Protein AF-A0A645F1F1-F1 (afdb_monomer_lite)

Secondary structure (DSSP, 8-state):
---PPPPHHHHHHHHHHTT----HHHHHHHHHHTTSEETTEE-S-HHHHHHHHHHHHHT-----TTT--TTTTT------

Structure (mmCIF, N/CA/C/O backbone):
data_AF-A0A645F1F1-F1
#
_entry.id   AF-A0A645F1F1-F1
#
loop_
_atom_site.group_PDB
_atom_site.id
_atom_site.type_symbol
_atom_site.label_atom_id
_atom_site.label_alt_id
_atom_site.label_comp_id
_atom_site.label_asym_id
_atom_site.label_entity_id
_atom_site.label_seq_id
_atom_site.pdbx_PDB_ins_code
_atom_site.Cartn_x
_atom_site.Cartn_y
_atom_site.Cartn_z
_atom_site.occupancy
_atom_site.B_iso_or_equiv
_atom_site.auth_seq_id
_atom_site.auth_comp_id
_atom_site.auth_asym_id
_atom_site.auth_atom_id
_atom_site.pdbx_PDB_model_num
ATOM 1 N N . MET A 1 1 ? -4.528 10.067 19.249 1.00 46.28 1 MET A N 1
ATOM 2 C CA . MET A 1 1 ? -3.983 10.322 17.898 1.00 46.28 1 MET A CA 1
ATOM 3 C C . MET A 1 1 ? -4.900 9.634 16.899 1.00 46.28 1 MET A C 1
ATOM 5 O O . MET A 1 1 ? -5.153 8.448 17.068 1.00 46.28 1 MET A O 1
ATOM 9 N N . ARG A 1 2 ? -5.512 10.384 15.972 1.00 62.25 2 ARG A N 1
ATOM 10 C CA . ARG A 1 2 ? -6.372 9.822 14.917 1.00 62.25 2 ARG A CA 1
ATOM 11 C C . ARG A 1 2 ? -5.474 9.261 13.818 1.00 62.25 2 ARG A C 1
ATOM 13 O O . ARG A 1 2 ? -4.474 9.886 13.486 1.00 62.25 2 ARG A O 1
ATOM 20 N N . PHE A 1 3 ? -5.824 8.098 13.284 1.00 72.94 3 PHE A N 1
ATOM 21 C CA . PHE A 1 3 ? -5.186 7.578 12.082 1.00 72.94 3 PHE A CA 1
ATOM 22 C C . PHE A 1 3 ? -5.526 8.510 10.913 1.00 72.94 3 PHE A C 1
ATOM 24 O O . PHE A 1 3 ? -6.697 8.632 10.547 1.00 72.94 3 PHE A O 1
ATOM 31 N N . CYS A 1 4 ? -4.523 9.197 10.370 1.00 75.75 4 CYS A N 1
ATOM 32 C CA . CYS A 1 4 ? -4.668 9.940 9.125 1.00 75.75 4 CYS A CA 1
ATOM 33 C C . CYS A 1 4 ? -4.365 8.985 7.978 1.00 75.75 4 CYS A C 1
ATOM 35 O O . CYS A 1 4 ? -3.258 8.448 7.890 1.00 75.75 4 CYS A O 1
ATOM 37 N N . LYS A 1 5 ? -5.364 8.764 7.123 1.00 80.75 5 LYS A N 1
ATOM 38 C CA . LYS A 1 5 ? -5.166 8.023 5.881 1.00 80.75 5 LYS A CA 1
ATOM 39 C C . LYS A 1 5 ? -4.124 8.782 5.052 1.00 80.75 5 LYS A C 1
ATOM 41 O O . LYS A 1 5 ? -4.327 9.980 4.846 1.00 80.75 5 LYS A O 1
ATOM 46 N N . PRO A 1 6 ? -3.029 8.136 4.625 1.00 86.44 6 PRO A N 1
ATOM 47 C CA . PRO A 1 6 ? -2.106 8.777 3.708 1.00 86.44 6 PRO A CA 1
ATOM 48 C C . PRO A 1 6 ? -2.800 9.070 2.388 1.00 86.44 6 PRO A C 1
ATOM 50 O O . PRO A 1 6 ? -3.701 8.346 1.959 1.00 86.44 6 PRO A O 1
ATOM 53 N N . THR A 1 7 ? -2.335 10.115 1.727 1.00 88.69 7 THR A N 1
ATOM 54 C CA . THR A 1 7 ? -2.620 10.310 0.312 1.00 88.69 7 THR A CA 1
ATOM 55 C C . THR A 1 7 ? -1.711 9.432 -0.536 1.00 88.69 7 THR A C 1
ATOM 57 O O . THR A 1 7 ? -0.616 9.044 -0.127 1.00 88.69 7 THR A O 1
ATOM 60 N N . ILE A 1 8 ? -2.154 9.128 -1.751 1.00 89.75 8 ILE A N 1
ATOM 61 C CA . ILE A 1 8 ? -1.359 8.330 -2.683 1.00 89.75 8 ILE A CA 1
ATOM 62 C C . ILE A 1 8 ? -0.008 8.975 -3.006 1.00 89.75 8 ILE A C 1
ATOM 64 O O . ILE A 1 8 ? 0.987 8.277 -3.181 1.00 89.75 8 ILE A O 1
ATOM 68 N N . GLU A 1 9 ? 0.025 10.308 -3.005 1.00 90.19 9 GLU A N 1
ATOM 69 C CA . GLU A 1 9 ? 1.221 11.118 -3.199 1.00 90.19 9 GLU A CA 1
ATOM 70 C C . GLU A 1 9 ? 2.231 10.888 -2.066 1.00 90.19 9 GLU A C 1
ATOM 72 O O . GLU A 1 9 ? 3.385 10.570 -2.329 1.00 90.19 9 GLU A O 1
ATOM 77 N N . GLU A 1 10 ? 1.793 10.905 -0.803 1.00 90.69 10 GLU A N 1
ATOM 78 C CA . GLU A 1 10 ? 2.676 10.614 0.335 1.00 90.69 10 GLU A CA 1
ATOM 79 C C . GLU A 1 10 ? 3.263 9.200 0.263 1.00 90.69 10 GLU A C 1
ATOM 81 O O . GLU A 1 10 ? 4.426 8.980 0.610 1.00 90.69 10 GLU A O 1
ATOM 86 N N . ILE A 1 11 ? 2.467 8.225 -0.186 1.00 88.69 11 ILE A N 1
ATOM 87 C CA . ILE A 1 11 ? 2.925 6.841 -0.348 1.00 88.69 11 ILE A CA 1
ATOM 88 C C . ILE A 1 11 ? 3.952 6.759 -1.476 1.00 88.69 11 ILE A C 1
ATOM 90 O O . ILE A 1 11 ? 4.982 6.105 -1.300 1.00 88.69 11 ILE A O 1
ATOM 94 N N . ARG A 1 12 ? 3.706 7.439 -2.605 1.00 89.19 12 ARG A N 1
ATOM 95 C CA . ARG A 1 12 ? 4.645 7.494 -3.734 1.00 89.19 12 ARG A CA 1
ATOM 96 C C . ARG A 1 12 ? 5.973 8.102 -3.295 1.00 89.19 12 ARG A C 1
ATOM 98 O O . ARG A 1 12 ? 7.014 7.514 -3.565 1.00 89.19 12 ARG A O 1
ATOM 105 N N . GLU A 1 13 ? 5.940 9.236 -2.595 1.00 90.56 13 GLU A N 1
ATOM 106 C CA . GLU A 1 13 ? 7.141 9.940 -2.149 1.00 90.56 13 GLU A CA 1
ATOM 107 C C . GLU A 1 13 ? 7.932 9.044 -1.205 1.00 90.56 13 GLU A C 1
ATOM 109 O O . GLU A 1 13 ? 9.118 8.810 -1.421 1.00 90.56 13 GLU A O 1
ATOM 114 N N . TYR A 1 14 ? 7.246 8.413 -0.251 1.00 89.50 14 TYR A N 1
ATOM 115 C CA . TYR A 1 14 ? 7.870 7.474 0.671 1.00 89.50 14 TYR A CA 1
ATOM 116 C C . TYR A 1 14 ? 8.505 6.262 -0.031 1.00 89.50 14 TYR A C 1
ATOM 118 O O . TYR A 1 14 ? 9.563 5.786 0.388 1.00 89.50 14 TYR A O 1
ATOM 126 N N . CYS A 1 15 ? 7.882 5.749 -1.098 1.00 86.12 15 CYS A N 1
ATOM 127 C CA . CYS A 1 15 ? 8.438 4.649 -1.888 1.00 86.12 15 CYS A CA 1
ATOM 128 C C . CYS A 1 15 ? 9.659 5.088 -2.709 1.00 86.12 15 CYS A C 1
ATOM 130 O O . CYS A 1 15 ? 10.631 4.336 -2.779 1.00 86.12 15 CYS A O 1
ATOM 132 N N . ILE A 1 16 ? 9.638 6.300 -3.274 1.00 86.00 16 ILE A N 1
ATOM 133 C CA . ILE A 1 16 ? 10.754 6.877 -4.038 1.00 86.00 16 ILE A CA 1
ATOM 134 C C . ILE A 1 16 ? 11.953 7.142 -3.122 1.00 86.00 16 ILE A C 1
ATOM 136 O O . ILE A 1 16 ? 13.056 6.702 -3.436 1.00 86.00 16 ILE A O 1
ATOM 140 N N . GLU A 1 17 ? 11.747 7.774 -1.961 1.00 87.50 17 GLU A N 1
ATOM 141 C CA . GLU A 1 17 ? 12.807 8.038 -0.970 1.00 87.50 17 GLU A CA 1
ATOM 142 C C . GLU A 1 17 ? 13.521 6.756 -0.520 1.00 87.50 17 GLU A C 1
ATOM 144 O O . GLU A 1 17 ? 14.714 6.751 -0.218 1.00 87.50 17 GLU A O 1
ATOM 149 N N . ARG A 1 18 ? 12.779 5.648 -0.468 1.00 82.44 18 ARG A N 1
ATOM 150 C CA . ARG A 1 18 ? 13.279 4.325 -0.077 1.00 82.44 18 ARG A CA 1
ATOM 151 C C . ARG A 1 18 ? 13.831 3.512 -1.249 1.00 82.44 18 ARG A C 1
ATOM 153 O O . ARG A 1 18 ? 14.349 2.424 -1.008 1.00 82.44 18 ARG A O 1
ATOM 160 N N . ASN A 1 19 ? 13.724 4.019 -2.480 1.00 82.12 19 ASN A N 1
ATOM 161 C CA . ASN A 1 19 ? 14.045 3.328 -3.731 1.00 82.12 19 ASN A CA 1
ATOM 162 C C . ASN A 1 19 ? 13.383 1.944 -3.824 1.00 82.12 19 ASN A C 1
ATOM 164 O O . ASN A 1 19 ? 14.018 0.913 -4.064 1.00 82.12 19 ASN A O 1
ATOM 168 N N . ASN A 1 20 ? 12.085 1.935 -3.561 1.00 77.94 20 ASN A N 1
ATOM 169 C CA . ASN A 1 20 ? 11.303 0.731 -3.403 1.00 77.94 20 ASN A C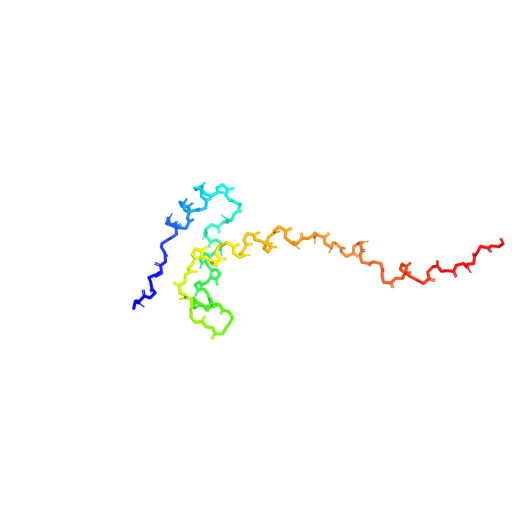A 1
ATOM 170 C C . ASN A 1 20 ? 10.548 0.357 -4.682 1.00 77.94 20 ASN A C 1
ATOM 172 O O . ASN A 1 20 ? 10.217 1.223 -5.483 1.00 77.94 20 ASN A O 1
ATOM 176 N N . THR A 1 21 ? 10.207 -0.921 -4.851 1.00 79.75 21 THR A N 1
ATOM 177 C CA . THR A 1 21 ? 9.462 -1.426 -6.028 1.00 79.75 21 THR A CA 1
ATOM 178 C C . THR A 1 21 ? 7.955 -1.559 -5.790 1.00 79.75 21 THR A C 1
ATOM 180 O O . THR A 1 21 ? 7.249 -2.174 -6.586 1.00 79.75 21 THR A O 1
ATOM 183 N N . ILE A 1 22 ? 7.446 -1.002 -4.689 1.00 82.50 22 ILE A N 1
ATOM 184 C CA . ILE A 1 22 ? 6.022 -1.056 -4.348 1.00 82.50 22 ILE A CA 1
ATOM 185 C C . ILE A 1 22 ? 5.249 -0.027 -5.171 1.00 82.50 22 ILE A C 1
ATOM 187 O O . ILE A 1 22 ? 5.592 1.153 -5.191 1.00 82.50 22 ILE A O 1
ATOM 191 N N . ASP A 1 23 ? 4.162 -0.478 -5.791 1.00 87.00 23 ASP A N 1
ATOM 192 C CA . ASP A 1 23 ? 3.207 0.386 -6.471 1.00 87.00 23 ASP A CA 1
ATOM 193 C C . ASP A 1 23 ? 2.252 1.042 -5.452 1.00 87.00 23 ASP A C 1
ATOM 195 O O . ASP A 1 23 ? 1.530 0.360 -4.715 1.00 87.00 23 ASP A O 1
ATOM 199 N N . ALA A 1 24 ? 2.277 2.378 -5.383 1.00 89.62 24 ALA A N 1
ATOM 200 C CA . ALA A 1 24 ? 1.491 3.156 -4.425 1.00 89.62 24 ALA A CA 1
ATOM 201 C C . ALA A 1 24 ? -0.026 3.058 -4.671 1.00 89.62 24 ALA A C 1
ATOM 203 O O . ALA A 1 24 ? -0.789 3.043 -3.703 1.00 89.62 24 ALA A O 1
ATOM 204 N N . GLN A 1 25 ? -0.460 2.949 -5.935 1.00 90.31 25 GLN A N 1
ATOM 205 C CA . GLN A 1 25 ? -1.866 2.715 -6.292 1.00 90.31 25 GLN A CA 1
ATOM 206 C C . GLN A 1 25 ? -2.312 1.357 -5.789 1.00 90.31 25 GLN A C 1
ATOM 208 O O . GLN A 1 25 ? -3.288 1.272 -5.049 1.00 90.31 25 GLN A O 1
ATOM 213 N N . HIS A 1 26 ? -1.546 0.313 -6.092 1.00 89.44 26 HIS A N 1
ATOM 214 C CA . HIS A 1 26 ? -1.891 -1.034 -5.652 1.00 89.44 26 HIS A CA 1
ATOM 215 C C . HIS A 1 26 ? -1.963 -1.148 -4.121 1.00 89.44 26 HIS A C 1
ATOM 217 O O . HIS A 1 26 ? -2.867 -1.791 -3.585 1.00 89.44 26 HIS A O 1
ATOM 223 N N . PHE A 1 27 ? -1.045 -0.491 -3.405 1.00 89.12 27 PHE A N 1
ATOM 224 C CA . PHE A 1 27 ? -1.082 -0.433 -1.945 1.00 89.12 27 PHE A CA 1
ATOM 225 C C . PHE A 1 27 ? -2.351 0.265 -1.434 1.00 89.12 27 PHE A C 1
ATOM 227 O O . PHE A 1 27 ? -3.020 -0.257 -0.541 1.00 89.12 27 PHE A O 1
ATOM 234 N N . MET A 1 28 ? -2.689 1.431 -1.992 1.00 90.50 28 MET A N 1
ATOM 235 C CA . MET A 1 28 ? -3.868 2.199 -1.594 1.00 90.50 28 MET A CA 1
ATOM 236 C C . MET A 1 28 ? -5.154 1.406 -1.832 1.00 90.50 28 MET A C 1
ATOM 238 O O . MET A 1 28 ? -5.931 1.234 -0.898 1.00 90.50 28 MET A O 1
ATOM 242 N N . ASP A 1 29 ? -5.339 0.868 -3.037 1.00 91.25 29 ASP A N 1
ATOM 243 C CA . ASP A 1 29 ? -6.540 0.134 -3.448 1.00 91.25 29 ASP A CA 1
ATOM 244 C C . ASP A 1 29 ? -6.776 -1.095 -2.551 1.00 91.25 29 ASP A C 1
ATOM 246 O O . ASP A 1 29 ? -7.869 -1.311 -2.022 1.00 91.25 29 ASP A O 1
ATOM 250 N N . HIS A 1 30 ? -5.701 -1.836 -2.250 1.00 89.75 30 HIS A N 1
ATOM 251 C CA . HIS A 1 30 ? -5.742 -2.981 -1.343 1.00 89.75 30 HIS A CA 1
ATOM 252 C C . HIS A 1 30 ? -6.261 -2.600 0.048 1.00 89.75 30 HIS A C 1
ATOM 254 O O . HIS A 1 30 ? -7.108 -3.296 0.609 1.00 89.75 30 HIS A O 1
ATOM 260 N N . TYR A 1 31 ? -5.758 -1.517 0.641 1.00 88.94 31 TYR A N 1
ATOM 261 C CA . TYR A 1 31 ? -6.185 -1.111 1.981 1.00 88.94 31 TYR A CA 1
ATOM 262 C C . TYR A 1 31 ? -7.500 -0.338 1.985 1.00 88.94 31 TYR A C 1
ATOM 264 O O . TYR A 1 31 ? -8.228 -0.413 2.974 1.00 88.94 31 TYR A O 1
ATOM 272 N N . GLU A 1 32 ? -7.847 0.342 0.899 1.00 90.62 32 GLU A N 1
ATOM 273 C CA . GLU A 1 32 ? -9.135 1.003 0.734 1.00 90.62 32 GLU A CA 1
ATOM 274 C C . GLU A 1 32 ? -10.274 -0.019 0.675 1.00 90.62 32 GLU A C 1
ATOM 276 O O . GLU A 1 32 ? -11.219 0.088 1.460 1.00 90.62 32 GLU A O 1
ATOM 281 N N . ALA A 1 33 ? -10.121 -1.078 -0.128 1.00 88.69 33 ALA A N 1
ATOM 282 C CA . ALA A 1 33 ? -11.075 -2.184 -0.201 1.00 88.69 33 ALA A CA 1
ATOM 283 C C . ALA A 1 33 ? -11.200 -2.961 1.126 1.00 88.69 33 ALA A C 1
ATOM 285 O O . ALA A 1 33 ? -12.285 -3.413 1.487 1.00 88.69 33 ALA A O 1
ATOM 286 N N . ASN A 1 34 ? -10.102 -3.091 1.882 1.00 88.38 34 ASN A N 1
ATOM 287 C CA . ASN A 1 34 ? -10.075 -3.794 3.171 1.00 88.38 34 ASN A CA 1
ATOM 288 C C . ASN A 1 34 ? -10.429 -2.907 4.380 1.00 88.38 34 ASN A C 1
ATOM 290 O O . ASN A 1 34 ? -10.413 -3.392 5.511 1.00 88.38 34 ASN A O 1
ATOM 294 N N . GLY A 1 35 ? -10.718 -1.616 4.188 1.00 88.94 35 GLY A N 1
ATOM 295 C CA . GLY A 1 35 ? -11.089 -0.705 5.277 1.00 88.94 35 GLY A CA 1
ATOM 296 C C . GLY A 1 35 ? -9.940 -0.313 6.217 1.00 88.94 35 GLY A C 1
ATOM 297 O O . GLY A 1 35 ? -10.184 0.003 7.380 1.00 88.94 35 GLY A O 1
ATOM 298 N N . TRP A 1 36 ? -8.694 -0.308 5.733 1.00 88.81 36 TRP A N 1
ATOM 299 C CA . TRP A 1 36 ? -7.493 0.084 6.487 1.00 88.81 36 TRP A CA 1
ATOM 300 C C . TRP A 1 36 ? -7.243 -0.763 7.741 1.00 88.81 36 TRP A C 1
ATOM 302 O O . TRP A 1 36 ? -6.909 -0.254 8.814 1.00 88.81 36 TRP A O 1
ATOM 312 N N . VAL A 1 37 ? -7.385 -2.081 7.607 1.00 87.75 37 VAL A N 1
ATOM 313 C CA . VAL A 1 37 ? -7.201 -3.044 8.699 1.00 87.75 37 VAL A CA 1
ATOM 314 C C . VAL A 1 37 ? -5.973 -3.913 8.421 1.00 87.75 37 VAL A C 1
ATOM 316 O O . VAL A 1 37 ? -5.787 -4.416 7.316 1.00 87.75 37 VAL A O 1
ATOM 319 N N . VAL A 1 38 ? -5.116 -4.101 9.427 1.00 86.00 38 VAL A N 1
ATOM 320 C CA . VAL A 1 38 ? -3.970 -5.019 9.373 1.00 86.00 38 VAL A CA 1
ATOM 321 C C . VAL A 1 38 ? -4.251 -6.188 10.310 1.00 86.00 38 VAL A C 1
ATOM 323 O O . VAL A 1 38 ? -4.263 -6.045 11.538 1.00 86.00 38 VAL A O 1
ATOM 326 N N . GLY A 1 39 ? -4.511 -7.358 9.727 1.00 84.06 39 GLY A N 1
ATOM 327 C CA . GLY A 1 39 ? -4.922 -8.547 10.470 1.00 84.06 39 GLY A CA 1
ATOM 328 C C . GLY A 1 39 ? -6.308 -8.366 11.087 1.00 84.06 39 GLY A C 1
ATOM 329 O O . GLY A 1 39 ? -7.312 -8.474 10.396 1.00 84.06 39 GLY A O 1
ATOM 330 N N . LYS A 1 40 ? -6.361 -8.094 12.394 1.00 85.31 40 LYS A N 1
ATOM 331 C CA . LYS A 1 40 ? -7.610 -7.885 13.158 1.00 85.31 40 LYS A CA 1
ATOM 332 C C . LYS A 1 40 ? -7.707 -6.487 13.778 1.00 85.31 40 LYS A C 1
ATOM 334 O O . LYS A 1 40 ? -8.570 -6.237 14.612 1.00 85.31 40 LYS A O 1
ATOM 339 N N . THR A 1 41 ? -6.798 -5.589 13.413 1.00 86.88 41 THR A N 1
ATOM 340 C CA . THR A 1 41 ? -6.623 -4.289 14.069 1.00 86.88 41 THR A CA 1
ATOM 341 C C . THR A 1 41 ? -6.608 -3.169 13.049 1.00 86.88 41 THR A C 1
ATOM 343 O O . THR A 1 41 ? -5.978 -3.303 12.001 1.00 86.88 41 THR A O 1
ATOM 346 N N . ALA A 1 42 ? -7.257 -2.047 13.374 1.00 86.81 42 ALA A N 1
ATOM 347 C CA . ALA A 1 42 ? -7.175 -0.840 12.560 1.00 86.81 42 ALA A CA 1
ATOM 348 C C . ALA A 1 42 ? -5.713 -0.404 12.400 1.00 86.81 42 ALA A C 1
ATOM 350 O O . ALA A 1 42 ? -4.932 -0.430 13.360 1.00 86.81 42 ALA A O 1
ATOM 351 N N . MET A 1 43 ? -5.350 -0.023 11.179 1.00 87.44 43 MET A N 1
ATOM 352 C CA . MET A 1 43 ? -4.012 0.443 10.863 1.00 87.44 43 MET A CA 1
ATOM 353 C C . MET A 1 43 ? -3.696 1.697 11.681 1.00 87.44 43 MET A C 1
ATOM 355 O O . MET A 1 43 ? -4.519 2.599 11.817 1.00 87.44 43 MET A O 1
ATOM 359 N N . LYS A 1 44 ? -2.491 1.727 12.254 1.00 85.25 44 LYS A N 1
ATOM 360 C CA . LYS A 1 44 ? -1.962 2.888 12.983 1.00 85.25 44 LYS A CA 1
ATOM 361 C C . LYS A 1 44 ? -0.878 3.596 12.179 1.00 85.25 44 LYS A C 1
ATOM 363 O O . LYS A 1 44 ? -0.890 4.816 12.095 1.00 85.25 44 LYS A O 1
ATOM 368 N N . ASP A 1 45 ? -0.012 2.815 11.531 1.00 87.94 45 ASP A N 1
ATOM 369 C CA . ASP A 1 45 ? 1.126 3.305 10.759 1.00 87.94 45 ASP A CA 1
ATOM 370 C C . ASP A 1 45 ? 1.201 2.615 9.395 1.00 87.94 45 ASP A C 1
ATOM 372 O O . ASP A 1 45 ? 1.622 1.459 9.260 1.00 87.94 45 ASP A O 1
ATOM 376 N N . TRP A 1 46 ? 0.825 3.347 8.351 1.00 88.12 46 TRP A N 1
ATOM 377 C CA . TRP A 1 46 ? 0.901 2.852 6.978 1.00 88.12 46 TRP A CA 1
ATOM 378 C C . TRP A 1 46 ? 2.358 2.678 6.523 1.00 88.12 46 TRP A C 1
ATOM 380 O O . TRP A 1 46 ? 2.676 1.686 5.873 1.00 88.12 46 TRP A O 1
ATOM 390 N N . LYS A 1 47 ? 3.283 3.545 6.966 1.00 88.38 47 LYS A N 1
ATOM 391 C CA . LYS A 1 47 ? 4.722 3.431 6.658 1.00 88.38 47 LYS A CA 1
ATOM 392 C C . LYS A 1 47 ? 5.312 2.109 7.155 1.00 88.38 47 LYS A C 1
ATOM 394 O O . LYS A 1 47 ? 6.091 1.474 6.452 1.00 88.38 47 LYS A O 1
ATOM 399 N N . ALA A 1 48 ? 4.927 1.659 8.353 1.00 88.50 48 ALA A N 1
ATOM 400 C CA . ALA A 1 48 ? 5.353 0.361 8.885 1.00 88.50 48 ALA A CA 1
ATOM 401 C C . ALA A 1 48 ? 4.779 -0.810 8.071 1.00 88.50 48 ALA A C 1
ATOM 403 O O . ALA A 1 48 ? 5.443 -1.829 7.882 1.00 88.50 48 ALA A O 1
ATOM 404 N N . THR A 1 49 ? 3.565 -0.637 7.552 1.00 88.56 49 THR A N 1
ATOM 405 C CA . THR A 1 49 ? 2.902 -1.620 6.694 1.00 88.56 49 THR A CA 1
ATOM 406 C C . THR A 1 49 ? 3.617 -1.759 5.350 1.00 88.56 49 THR A C 1
ATOM 408 O O . THR A 1 49 ? 3.918 -2.885 4.955 1.00 88.56 49 THR A O 1
ATOM 411 N N . VAL A 1 50 ? 3.991 -0.641 4.711 1.00 87.62 50 VAL A N 1
ATOM 412 C CA . VAL A 1 50 ? 4.816 -0.620 3.486 1.00 87.62 50 VAL A CA 1
ATOM 413 C C . VAL A 1 50 ? 6.107 -1.414 3.703 1.00 87.62 50 VAL A C 1
ATOM 415 O O . VAL A 1 50 ? 6.398 -2.326 2.937 1.00 87.62 50 VAL A O 1
ATOM 418 N N . ARG A 1 51 ? 6.819 -1.185 4.817 1.00 86.19 51 ARG A N 1
ATOM 419 C CA . ARG A 1 51 ? 8.044 -1.940 5.166 1.00 86.19 51 ARG A CA 1
ATOM 420 C C . ARG A 1 51 ? 7.826 -3.447 5.293 1.00 86.19 51 ARG A C 1
ATOM 422 O O . ARG A 1 51 ? 8.725 -4.245 5.036 1.00 86.19 51 ARG A O 1
ATOM 429 N N . ASN A 1 52 ? 6.653 -3.870 5.759 1.00 86.50 52 ASN A N 1
ATOM 430 C CA . ASN A 1 52 ? 6.332 -5.289 5.845 1.00 86.50 52 ASN A CA 1
ATOM 431 C C . ASN A 1 52 ? 6.015 -5.884 4.467 1.00 86.50 52 ASN A C 1
ATOM 433 O O . ASN A 1 52 ? 6.437 -7.001 4.174 1.00 86.50 52 ASN A O 1
ATOM 437 N N . TRP A 1 53 ? 5.323 -5.117 3.626 1.00 86.00 53 TRP A N 1
ATOM 438 C CA . TRP A 1 53 ? 5.056 -5.461 2.232 1.00 86.00 53 TRP A CA 1
ATOM 439 C C . TRP A 1 53 ? 6.346 -5.659 1.428 1.00 86.00 53 TRP A C 1
ATOM 441 O O . TRP A 1 53 ? 6.461 -6.668 0.736 1.00 86.00 53 TRP A O 1
ATOM 451 N N . GLU A 1 54 ? 7.345 -4.786 1.610 1.00 82.88 54 GLU A N 1
ATOM 452 C CA . GLU A 1 54 ? 8.688 -4.924 1.010 1.00 82.88 54 GLU A CA 1
ATOM 453 C C . GLU A 1 54 ? 9.272 -6.315 1.283 1.00 82.88 54 GLU A C 1
ATOM 455 O O . GLU A 1 54 ? 9.682 -7.045 0.380 1.00 82.88 54 GLU A O 1
ATOM 460 N N . ARG A 1 55 ? 9.272 -6.711 2.562 1.00 79.12 55 ARG A N 1
ATOM 461 C CA . ARG A 1 55 ? 9.833 -7.993 3.003 1.00 79.12 55 ARG A CA 1
ATOM 462 C C . ARG A 1 55 ? 9.075 -9.182 2.423 1.00 79.12 55 ARG A C 1
ATOM 464 O O . ARG A 1 55 ? 9.701 -10.198 2.134 1.00 79.12 55 ARG A O 1
ATOM 471 N N . ASN A 1 56 ? 7.759 -9.076 2.261 1.00 74.25 56 ASN A N 1
ATOM 472 C CA . ASN A 1 56 ? 6.947 -10.145 1.683 1.00 74.25 56 ASN A CA 1
ATOM 473 C C . ASN A 1 56 ? 7.154 -10.274 0.168 1.00 74.25 56 ASN A C 1
ATOM 475 O O . ASN A 1 56 ? 7.248 -11.399 -0.319 1.00 74.25 56 ASN A O 1
ATOM 479 N N . ALA A 1 57 ? 7.309 -9.163 -0.560 1.00 69.50 57 ALA A N 1
ATOM 480 C CA . ALA A 1 57 ? 7.620 -9.191 -1.990 1.00 69.50 57 ALA A CA 1
ATOM 481 C C . ALA A 1 57 ? 8.946 -9.924 -2.268 1.00 69.50 57 ALA A C 1
ATOM 483 O O . ALA A 1 57 ? 9.002 -10.791 -3.136 1.00 69.50 57 ALA A O 1
ATOM 484 N N . ILE A 1 58 ? 9.985 -9.667 -1.463 1.00 66.31 58 ILE A N 1
ATOM 485 C CA . ILE A 1 58 ? 11.300 -10.326 -1.588 1.00 66.31 58 ILE A CA 1
ATOM 486 C C . ILE A 1 58 ? 11.240 -11.810 -1.185 1.00 66.31 58 ILE A C 1
ATOM 488 O O . ILE A 1 58 ? 11.926 -12.651 -1.761 1.00 66.31 58 ILE A O 1
ATOM 492 N N . ARG A 1 59 ? 10.419 -12.154 -0.184 1.00 61.34 59 ARG A N 1
ATOM 493 C CA . ARG A 1 59 ? 10.306 -13.518 0.364 1.00 61.34 59 ARG A CA 1
ATOM 494 C C . ARG A 1 59 ? 9.429 -14.457 -0.448 1.00 61.34 59 ARG A C 1
ATOM 496 O O . ARG A 1 59 ? 9.217 -15.579 0.002 1.00 61.34 59 ARG A O 1
ATOM 503 N N . THR A 1 60 ? 8.944 -14.042 -1.611 1.00 54.94 60 THR A N 1
ATOM 504 C CA . THR A 1 60 ? 8.277 -14.958 -2.534 1.00 54.94 60 THR A CA 1
ATOM 505 C C . THR A 1 60 ? 9.334 -15.506 -3.496 1.00 54.94 60 THR A C 1
ATOM 507 O O . THR A 1 60 ? 9.532 -14.924 -4.561 1.00 54.94 60 THR A O 1
ATOM 510 N N . PRO A 1 61 ? 10.051 -16.611 -3.189 1.00 53.91 61 PRO A N 1
ATOM 511 C CA . PRO A 1 61 ? 10.613 -17.378 -4.280 1.00 53.91 61 PRO A CA 1
ATOM 512 C C . PRO A 1 61 ? 9.408 -17.801 -5.111 1.00 53.91 61 PRO A C 1
ATOM 514 O O . PRO A 1 61 ? 8.423 -18.309 -4.568 1.00 53.91 61 PRO A O 1
ATOM 517 N N . ALA A 1 62 ? 9.453 -17.557 -6.415 1.00 56.44 62 ALA A N 1
ATOM 518 C CA . ALA A 1 62 ? 8.535 -18.188 -7.337 1.00 56.44 62 ALA A CA 1
ATOM 519 C C . ALA A 1 62 ? 8.732 -19.708 -7.209 1.00 56.44 62 ALA A C 1
ATOM 521 O O . ALA A 1 62 ? 9.500 -20.314 -7.953 1.00 56.44 62 ALA A O 1
ATOM 522 N N . ILE A 1 63 ? 8.072 -20.344 -6.235 1.00 59.44 63 ILE A N 1
ATOM 523 C CA . ILE A 1 63 ? 7.824 -21.778 -6.257 1.00 59.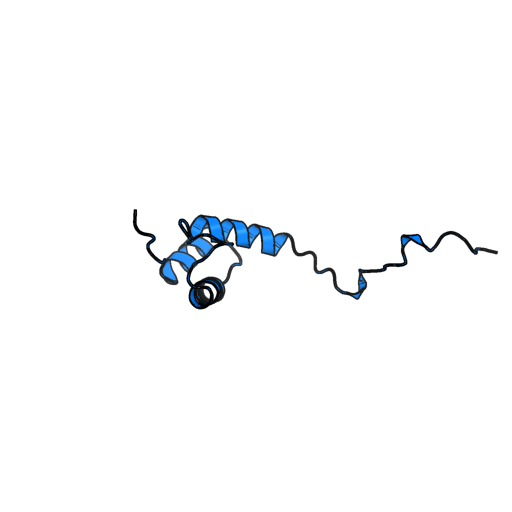44 63 ILE A CA 1
ATOM 524 C C . ILE A 1 63 ?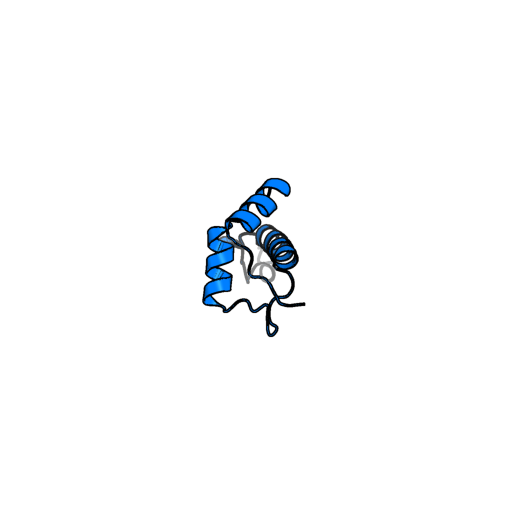 6.791 -21.938 -7.358 1.00 59.44 63 ILE A C 1
ATOM 526 O O . ILE A 1 63 ? 5.581 -21.973 -7.140 1.00 59.44 63 ILE A O 1
ATOM 530 N N . THR A 1 64 ? 7.284 -21.946 -8.589 1.00 61.50 64 THR A N 1
ATOM 531 C CA . THR A 1 64 ? 6.518 -22.453 -9.707 1.00 61.50 64 THR A CA 1
ATOM 532 C C . THR A 1 64 ? 6.157 -23.892 -9.350 1.00 61.50 64 THR A C 1
ATOM 534 O O . THR A 1 64 ? 6.948 -24.617 -8.738 1.00 61.50 64 THR A O 1
ATOM 537 N N . LYS A 1 65 ? 4.955 -24.338 -9.722 1.00 56.31 6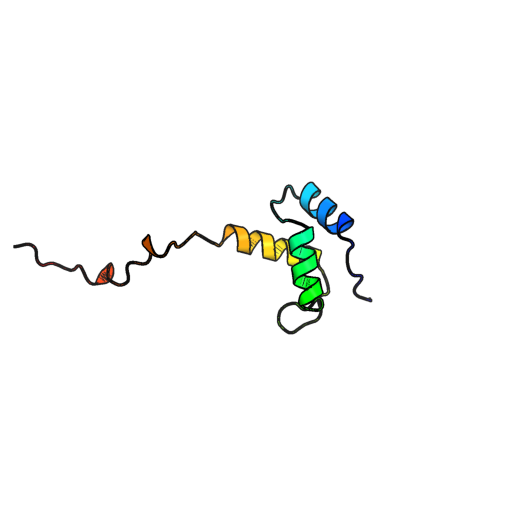5 LYS A N 1
ATOM 538 C CA . LYS A 1 65 ? 4.529 -25.732 -9.509 1.00 56.31 65 LYS A CA 1
ATOM 539 C C . LYS A 1 65 ? 5.511 -26.754 -10.118 1.00 56.31 65 LYS A C 1
ATOM 541 O O . LYS A 1 65 ? 5.460 -27.916 -9.752 1.00 56.31 65 LYS A O 1
ATOM 546 N N . ALA A 1 66 ? 6.425 -26.308 -10.986 1.00 60.47 66 ALA A N 1
ATOM 547 C CA . ALA A 1 66 ? 7.527 -27.091 -11.537 1.00 60.47 66 ALA A CA 1
ATOM 548 C C . ALA A 1 66 ? 8.635 -27.453 -10.521 1.00 60.47 66 ALA A C 1
ATOM 550 O O . ALA A 1 66 ? 9.314 -28.452 -10.726 1.00 60.47 66 ALA A O 1
ATOM 551 N N . SER A 1 67 ? 8.820 -26.691 -9.433 1.00 64.62 67 SER A N 1
ATOM 552 C CA . SER A 1 67 ? 9.835 -26.977 -8.395 1.00 64.62 67 SER A CA 1
ATOM 553 C C . SER A 1 67 ? 9.294 -27.739 -7.179 1.00 64.62 67 SER A C 1
ATOM 555 O O . SER A 1 67 ? 10.082 -28.219 -6.362 1.00 64.62 67 SER A O 1
ATOM 557 N N . TYR A 1 68 ? 7.969 -27.861 -7.031 1.00 70.75 68 TYR A N 1
ATOM 558 C CA . TYR A 1 68 ? 7.371 -28.725 -6.012 1.00 70.75 68 TYR A CA 1
ATOM 559 C C . TYR A 1 68 ? 7.377 -30.168 -6.526 1.00 70.75 68 TYR A C 1
ATOM 561 O O . TYR A 1 68 ? 6.432 -30.608 -7.172 1.00 70.75 68 TYR A O 1
ATOM 569 N N . ASP A 1 69 ? 8.468 -30.889 -6.263 1.00 73.62 69 ASP A N 1
ATOM 570 C CA . ASP A 1 69 ? 8.534 -32.342 -6.439 1.00 73.62 69 ASP A CA 1
ATOM 571 C C . ASP A 1 69 ? 8.215 -33.029 -5.093 1.00 73.62 69 ASP A C 1
ATOM 573 O O . ASP A 1 69 ? 9.115 -33.173 -4.255 1.00 73.62 69 ASP A O 1
ATOM 577 N N . PRO A 1 70 ? 6.958 -33.458 -4.852 1.00 73.31 70 PRO A N 1
ATOM 578 C CA . PRO A 1 70 ? 6.574 -34.162 -3.6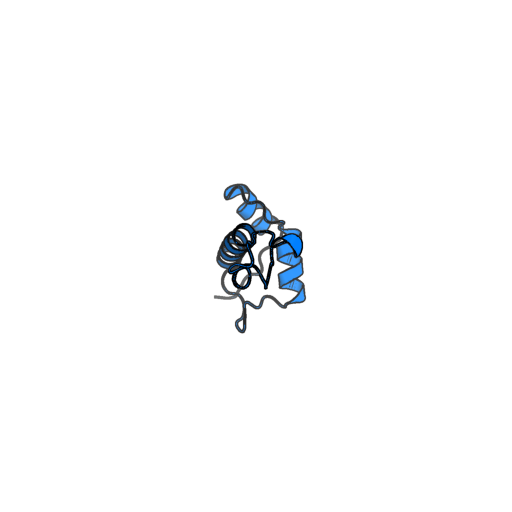28 1.00 73.31 70 PRO A CA 1
ATOM 579 C C . PRO A 1 70 ? 7.238 -35.543 -3.493 1.00 73.31 70 PRO A C 1
ATOM 581 O O . PRO A 1 70 ? 7.174 -36.145 -2.423 1.00 73.31 70 PRO A O 1
ATOM 584 N N . TYR A 1 71 ? 7.907 -36.040 -4.540 1.00 70.06 71 TYR A N 1
ATOM 585 C CA . TYR A 1 71 ? 8.562 -37.346 -4.580 1.00 70.06 71 TYR A CA 1
ATOM 586 C C . TYR A 1 71 ? 10.094 -37.266 -4.534 1.00 70.06 71 TYR A C 1
ATOM 588 O O . TYR A 1 71 ? 10.760 -38.304 -4.587 1.00 70.06 71 TYR A O 1
ATOM 596 N N . LYS A 1 72 ? 10.680 -36.072 -4.349 1.00 69.94 72 LYS A N 1
ATOM 597 C CA . LYS A 1 72 ? 12.142 -35.879 -4.274 1.00 69.94 72 LYS A CA 1
ATOM 598 C C . LYS A 1 72 ? 12.813 -36.733 -3.186 1.00 69.94 72 LYS A C 1
ATOM 600 O O . LYS A 1 72 ? 13.956 -37.142 -3.351 1.00 69.94 72 LYS A O 1
ATOM 605 N N . GLY A 1 73 ? 12.097 -37.034 -2.097 1.00 62.03 73 GLY A N 1
ATOM 606 C CA . GLY A 1 73 ? 12.565 -37.894 -1.000 1.00 62.03 73 GLY A CA 1
ATOM 607 C C . GLY A 1 73 ? 12.255 -39.390 -1.149 1.00 62.03 73 GLY A C 1
ATOM 608 O O . GLY A 1 73 ? 12.746 -40.180 -0.351 1.00 62.03 73 GLY A O 1
ATOM 609 N N . LEU A 1 74 ? 11.460 -39.794 -2.149 1.00 63.41 74 LEU A N 1
ATOM 610 C CA . LE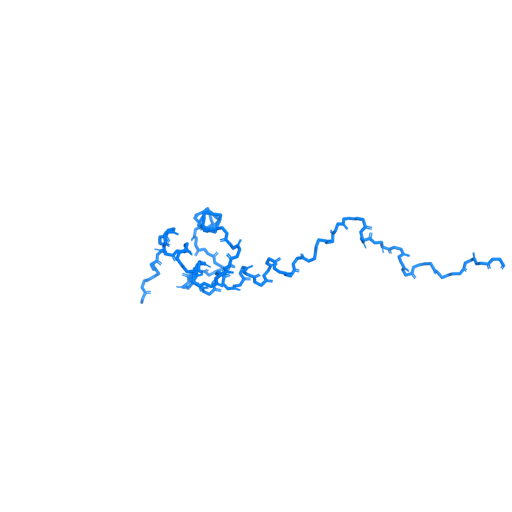U A 1 74 ? 11.065 -41.194 -2.372 1.00 63.41 74 LEU A CA 1
ATOM 611 C C . LEU A 1 74 ? 11.956 -41.904 -3.407 1.00 63.41 74 LEU A C 1
ATOM 613 O O . LEU A 1 74 ? 11.885 -43.120 -3.568 1.00 63.41 74 LEU A O 1
ATOM 617 N N . ARG A 1 75 ? 12.840 -41.169 -4.092 1.00 64.81 75 ARG A N 1
ATOM 618 C CA . ARG A 1 75 ? 13.833 -41.729 -5.020 1.00 64.81 75 ARG A CA 1
ATOM 619 C C . ARG A 1 75 ? 15.017 -42.331 -4.261 1.00 64.81 75 ARG A C 1
ATOM 621 O O . ARG A 1 75 ? 16.142 -41.857 -4.376 1.00 64.81 75 ARG A O 1
ATOM 628 N N . ILE A 1 76 ? 14.773 -43.377 -3.476 1.00 61.91 76 ILE A N 1
ATOM 629 C CA . ILE A 1 76 ? 15.837 -44.198 -2.894 1.00 61.91 76 ILE A CA 1
ATOM 630 C C . ILE A 1 76 ? 15.829 -45.558 -3.595 1.00 61.91 76 ILE A C 1
ATOM 632 O O . ILE A 1 76 ? 15.071 -46.447 -3.233 1.00 61.91 76 ILE A O 1
ATOM 636 N N . ARG A 1 77 ? 16.716 -45.655 -4.595 1.00 60.53 77 ARG A N 1
ATOM 637 C CA . ARG A 1 77 ? 17.365 -46.858 -5.148 1.00 60.53 77 ARG A CA 1
ATOM 638 C C . ARG A 1 77 ? 16.456 -47.977 -5.673 1.00 60.53 77 ARG A C 1
ATOM 640 O O . ARG A 1 77 ? 16.131 -48.904 -4.949 1.00 60.53 77 ARG A O 1
ATOM 647 N N . ASN A 1 78 ? 16.220 -47.945 -6.982 1.00 51.66 78 ASN A N 1
ATOM 648 C CA . ASN A 1 78 ? 16.300 -49.147 -7.814 1.00 51.66 78 ASN A CA 1
ATOM 649 C C . ASN A 1 78 ? 17.264 -48.821 -8.961 1.00 51.66 78 ASN A C 1
ATOM 651 O O . ASN A 1 78 ? 16.854 -48.450 -10.058 1.00 51.66 78 ASN A O 1
ATOM 655 N N . GLU A 1 79 ? 18.553 -48.849 -8.643 1.00 58.56 79 GLU A N 1
ATOM 656 C CA . GLU A 1 79 ? 19.597 -49.031 -9.647 1.00 58.56 79 GLU A CA 1
ATOM 657 C C . GLU A 1 79 ? 19.880 -50.538 -9.647 1.00 58.56 79 GLU A C 1
ATOM 659 O O . GLU A 1 79 ? 19.979 -51.130 -8.567 1.00 58.56 79 GLU A O 1
ATOM 664 N N . CYS A 1 80 ? 19.840 -51.151 -10.832 1.00 47.88 80 CYS A N 1
ATOM 665 C CA . CYS A 1 80 ? 20.161 -52.560 -11.048 1.00 47.88 80 CYS A CA 1
ATOM 666 C C . CYS A 1 80 ? 21.580 -52.907 -10.586 1.00 47.88 80 CYS A C 1
ATOM 668 O O . CYS A 1 80 ? 22.455 -52.015 -10.656 1.00 47.88 80 CYS A O 1
#

Organism: NCBI:txid1076179

Radius of gyration: 19.96 Å; chains: 1; bounding box: 31×64×29 Å

Foldseek 3Di:
DDADDDDLVVQVVLCVVVVHPDRSVVLSVVCVVVVCDDPHHHDRDVSVVVVVVRVVVVPDPPPPVVVPDVCPVVPDDDDD

Sequence (80 aa):
MRFCKPTIEEIREYCIERNNTIDAQHFMDHYEANGWVVGKTAMKDWKATVRNWERNAIRTPAITKASYDPYKGLRIRNEC

pLDDT: mean 78.3, std 12.75, range [46.28, 91.25]